Protein AF-A0A7S3L522-F1 (afdb_monomer_lite)

Radius of gyration: 14.65 Å; chains: 1; bounding box: 36×28×37 Å

Secondary structure (DSSP, 8-state):
-HHHHHHTT--EEEESPPP-TTGGGGSSSPPPHHHHHHHEEEEEETT-SSTTSS---S-EEEE---S-TT-TTGGG-HHHHHHHHIIIII-TTSPP---

Organism: NCBI:txid265554

pLDDT: mean 91.11, std 7.61, range [57.59, 97.62]

Foldseek 3Di:
DLLVQLVVVAADEEELAAACPVVQCVDVVRGDLVSSQRRYAYEHEPLQVRNVHDDHRPRYHYFYQPDDPVDSCSRSDRLSSVLRCCCVPNQVPHHGPRD

Structure (mmCIF, N/CA/C/O backbone):
data_AF-A0A7S3L522-F1
#
_entry.id   AF-A0A7S3L522-F1
#
loop_
_atom_site.group_PDB
_atom_site.id
_atom_site.type_symbol
_atom_site.label_atom_id
_atom_site.label_alt_id
_atom_site.label_comp_id
_atom_site.label_asym_id
_atom_site.label_entity_id
_atom_site.label_seq_id
_atom_site.pdbx_PDB_ins_code
_atom_site.Cartn_x
_atom_site.Cartn_y
_atom_site.Cartn_z
_atom_site.occupancy
_atom_site.B_iso_or_equiv
_atom_site.auth_seq_id
_atom_site.auth_comp_id
_atom_site.auth_asym_id
_atom_site.auth_atom_id
_atom_site.pdbx_PDB_model_num
ATOM 1 N N . ALA A 1 1 ? -10.244 -2.258 -0.433 1.00 80.31 1 ALA A N 1
ATOM 2 C CA . ALA A 1 1 ? -9.775 -3.491 0.238 1.00 80.31 1 ALA A CA 1
ATOM 3 C C . ALA A 1 1 ? -9.369 -3.213 1.684 1.00 80.31 1 ALA A C 1
ATOM 5 O O . ALA A 1 1 ? -9.979 -3.797 2.563 1.00 80.31 1 ALA A O 1
ATOM 6 N N . ILE A 1 2 ? -8.423 -2.292 1.919 1.00 92.44 2 ILE A N 1
ATOM 7 C CA . ILE A 1 2 ? -7.871 -1.946 3.246 1.00 92.44 2 ILE A CA 1
ATOM 8 C C . ILE A 1 2 ? -8.965 -1.646 4.288 1.00 92.44 2 ILE A C 1
ATOM 10 O O . ILE A 1 2 ? -9.034 -2.318 5.309 1.00 92.44 2 ILE A O 1
ATOM 14 N N . ILE A 1 3 ? -9.857 -0.689 4.006 1.00 94.38 3 ILE A N 1
ATOM 15 C CA . ILE A 1 3 ? -10.910 -0.274 4.949 1.00 94.38 3 ILE A CA 1
ATOM 16 C C . ILE A 1 3 ? -11.854 -1.434 5.289 1.00 94.38 3 ILE A C 1
ATOM 18 O O . ILE A 1 3 ? -11.962 -1.811 6.451 1.00 94.38 3 ILE A O 1
ATOM 22 N N . ASN A 1 4 ? -12.483 -2.038 4.277 1.00 94.38 4 ASN A N 1
ATOM 23 C CA . ASN A 1 4 ? -13.455 -3.109 4.501 1.00 94.38 4 ASN A CA 1
ATOM 24 C C . ASN A 1 4 ? -12.811 -4.335 5.166 1.00 94.38 4 ASN A C 1
ATOM 26 O O . ASN A 1 4 ? -13.426 -4.953 6.023 1.00 94.38 4 ASN A O 1
ATOM 30 N N . GLY A 1 5 ? -11.570 -4.684 4.805 1.00 94.81 5 GLY A N 1
ATOM 31 C CA . GLY A 1 5 ? -10.853 -5.789 5.443 1.00 94.81 5 GLY A CA 1
ATOM 32 C C . GLY A 1 5 ? -10.644 -5.554 6.938 1.00 94.81 5 GLY A C 1
ATOM 33 O O . GLY A 1 5 ? -10.867 -6.456 7.741 1.00 94.81 5 GLY A O 1
ATOM 34 N N . ALA A 1 6 ? -10.287 -4.328 7.322 1.00 96.56 6 ALA A N 1
ATOM 35 C CA . ALA A 1 6 ? -10.158 -3.956 8.724 1.00 96.56 6 ALA A CA 1
ATOM 36 C C . ALA A 1 6 ? -11.513 -3.920 9.457 1.00 96.56 6 ALA A C 1
ATOM 38 O O . ALA A 1 6 ? -11.604 -4.463 10.552 1.00 96.56 6 ALA A O 1
ATOM 39 N N . GLN A 1 7 ? -12.565 -3.351 8.855 1.00 96.62 7 GLN A N 1
ATOM 40 C CA . GLN A 1 7 ? -13.909 -3.294 9.460 1.00 96.62 7 GLN A CA 1
ATOM 41 C C . GLN A 1 7 ? -14.512 -4.685 9.697 1.00 96.62 7 GLN A C 1
ATOM 43 O O . GLN A 1 7 ? -15.102 -4.933 10.744 1.00 96.62 7 GLN A O 1
ATOM 48 N N . GLU A 1 8 ? -14.340 -5.596 8.741 1.00 96.88 8 GLU A N 1
ATOM 49 C CA . GLU A 1 8 ? -14.925 -6.942 8.783 1.00 96.88 8 GLU A CA 1
ATOM 50 C C . GLU A 1 8 ? -14.019 -7.969 9.488 1.00 96.88 8 GLU A C 1
ATOM 52 O O . GLU A 1 8 ? -14.382 -9.138 9.629 1.00 96.88 8 GLU A O 1
ATOM 57 N N . GLY A 1 9 ? -12.806 -7.578 9.895 1.00 96.38 9 GLY A N 1
ATOM 58 C CA . GLY A 1 9 ? -11.819 -8.506 10.453 1.00 96.38 9 GLY A CA 1
ATOM 59 C C . GLY A 1 9 ? -11.349 -9.572 9.453 1.00 96.38 9 GLY A C 1
ATOM 60 O O . GLY A 1 9 ? -11.009 -10.697 9.835 1.00 96.38 9 GLY A O 1
ATOM 61 N N . VAL A 1 10 ? -11.333 -9.239 8.159 1.00 97.44 10 VAL A N 1
ATOM 62 C CA . VAL A 1 10 ? -10.927 -10.127 7.064 1.00 97.44 10 VAL A CA 1
ATOM 63 C C . VAL A 1 10 ? -9.576 -9.683 6.521 1.00 97.44 10 VAL A C 1
ATOM 65 O O . VAL A 1 10 ? -9.396 -8.542 6.100 1.00 97.44 10 VAL A O 1
ATOM 68 N N . LYS A 1 11 ? -8.617 -10.616 6.473 1.00 97.50 11 LYS A N 1
ATOM 69 C CA . LYS A 1 11 ? -7.299 -10.359 5.882 1.00 97.50 11 LYS A CA 1
ATOM 70 C C . LYS A 1 11 ? -7.453 -9.869 4.445 1.00 97.50 11 LYS A C 1
ATOM 72 O O . LYS A 1 11 ? -8.018 -10.559 3.599 1.00 97.50 11 LYS A O 1
ATOM 77 N N . SER A 1 12 ? -6.906 -8.695 4.185 1.00 96.31 12 SER A N 1
ATOM 78 C CA . SER A 1 12 ? -6.991 -7.995 2.918 1.00 96.31 12 SER A CA 1
ATOM 79 C C . SER A 1 12 ? -5.604 -7.583 2.451 1.00 96.31 12 SER A C 1
ATOM 81 O O . SER A 1 12 ? -4.706 -7.281 3.238 1.00 96.31 12 SER A O 1
ATOM 83 N N . PHE A 1 13 ? -5.451 -7.594 1.137 1.00 95.25 13 PHE A N 1
ATOM 84 C CA . PHE A 1 13 ? -4.233 -7.235 0.441 1.00 95.25 13 PHE A CA 1
ATOM 85 C C . PHE A 1 13 ? -4.548 -6.103 -0.530 1.00 95.25 13 PHE A C 1
ATOM 87 O O . PHE A 1 13 ? -5.596 -6.118 -1.184 1.00 95.25 13 PHE A O 1
ATOM 94 N N . ALA A 1 14 ? -3.652 -5.130 -0.619 1.00 95.50 14 ALA A N 1
ATOM 95 C CA . ALA A 1 14 ? -3.714 -4.065 -1.602 1.00 95.50 14 ALA A CA 1
ATOM 96 C C . ALA A 1 14 ? -2.359 -3.899 -2.292 1.00 95.50 14 ALA A C 1
ATOM 98 O O . ALA A 1 14 ? -1.301 -4.049 -1.680 1.00 95.50 14 ALA A O 1
ATOM 99 N N . LEU A 1 15 ? -2.422 -3.580 -3.580 1.00 95.25 15 LEU A N 1
ATOM 100 C CA . LEU A 1 15 ? -1.310 -3.036 -4.342 1.00 95.25 15 LEU A CA 1
ATOM 101 C C . LEU A 1 15 ? -1.632 -1.575 -4.563 1.00 95.25 15 LEU A C 1
ATOM 103 O O . LEU A 1 15 ? -2.718 -1.285 -5.070 1.00 95.25 15 LEU A O 1
ATOM 107 N N . SER A 1 16 ? -0.712 -0.687 -4.198 1.00 94.69 16 SER A N 1
ATOM 108 C CA . SER A 1 16 ? -0.855 0.738 -4.472 1.00 94.69 16 SER A CA 1
ATOM 109 C C . SER A 1 16 ? -2.151 1.311 -3.851 1.00 94.69 16 SER A C 1
ATOM 111 O O . SER A 1 16 ? -2.793 2.226 -4.360 1.00 94.69 16 SER A O 1
ATOM 113 N N . GLY A 1 17 ? -2.590 0.730 -2.727 1.00 94.69 17 GLY A N 1
ATOM 114 C CA . GLY A 1 17 ? -3.816 1.140 -2.054 1.00 94.69 17 GLY A CA 1
ATOM 115 C C . GLY A 1 17 ? -3.641 2.478 -1.344 1.00 94.69 17 GLY A C 1
ATOM 116 O O . GLY A 1 17 ? -2.610 2.715 -0.722 1.00 94.69 17 GLY A O 1
ATOM 117 N N . VAL A 1 18 ? -4.673 3.321 -1.377 1.00 94.19 18 VAL A N 1
ATOM 118 C CA . VAL A 1 18 ? -4.746 4.526 -0.534 1.00 94.19 18 VAL A CA 1
ATOM 119 C C . VAL A 1 18 ? -4.725 4.109 0.938 1.00 94.19 18 VAL A C 1
ATOM 121 O O . VAL A 1 18 ? -5.463 3.193 1.325 1.00 94.19 18 VAL A O 1
ATOM 124 N N . ASN A 1 19 ? -3.893 4.757 1.756 1.00 94.56 19 ASN A N 1
ATOM 125 C CA . ASN A 1 19 ? -3.848 4.453 3.181 1.00 94.56 19 ASN A CA 1
ATOM 126 C C . ASN A 1 19 ? -5.070 5.027 3.908 1.00 94.56 19 ASN A C 1
ATOM 128 O O . ASN A 1 19 ? -5.863 5.781 3.351 1.00 94.56 19 ASN A O 1
ATOM 132 N N . ALA A 1 20 ? -5.242 4.637 5.169 1.00 95.06 20 ALA A N 1
ATOM 133 C CA . ALA A 1 20 ? -6.411 5.030 5.945 1.00 95.06 20 ALA A CA 1
ATOM 134 C C . ALA A 1 20 ? -6.098 5.322 7.417 1.00 95.06 20 ALA A C 1
ATOM 136 O O . ALA A 1 20 ? -7.023 5.343 8.225 1.00 95.06 20 ALA A O 1
ATOM 137 N N . MET A 1 21 ? -4.828 5.481 7.821 1.00 95.94 21 MET A N 1
ATOM 138 C CA . MET A 1 21 ? -4.517 5.583 9.247 1.00 95.94 21 MET A CA 1
ATOM 139 C C . MET A 1 21 ? -5.157 6.822 9.864 1.00 95.94 21 MET A C 1
ATOM 141 O O . MET A 1 21 ? -5.883 6.665 10.834 1.00 95.94 21 MET A O 1
ATOM 145 N N . LEU A 1 22 ? -4.983 8.040 9.357 1.00 95.12 22 LEU A N 1
ATOM 146 C CA . LEU A 1 22 ? -5.613 9.228 9.950 1.00 95.12 22 LEU A CA 1
ATOM 147 C C . LEU A 1 22 ? -7.129 9.219 9.739 1.00 95.12 22 LEU A C 1
ATOM 149 O O . LEU A 1 22 ? -7.877 9.477 10.688 1.00 95.12 22 LEU A O 1
ATOM 153 N N . THR A 1 23 ? -7.583 8.866 8.536 1.00 94.88 23 THR A N 1
ATOM 154 C CA . THR A 1 23 ? -9.003 8.898 8.149 1.00 94.88 23 THR A CA 1
ATOM 155 C C . THR A 1 23 ? -9.851 7.792 8.781 1.00 94.88 23 THR A C 1
ATOM 157 O O . THR A 1 23 ? -11.074 7.920 8.811 1.00 94.88 23 THR A O 1
ATOM 160 N N . ARG A 1 24 ? -9.243 6.760 9.389 1.00 95.75 24 ARG A N 1
ATOM 161 C CA . ARG A 1 24 ? -9.933 5.628 10.050 1.00 95.75 24 ARG A CA 1
ATOM 162 C C . ARG A 1 24 ? -11.063 6.022 11.002 1.00 95.75 24 ARG A C 1
ATOM 164 O O . ARG A 1 24 ? -12.037 5.289 11.146 1.00 95.75 24 ARG A O 1
ATOM 171 N N . LYS A 1 25 ? -10.920 7.171 11.675 1.00 96.38 25 LYS A N 1
ATOM 172 C CA . LYS A 1 25 ? -11.869 7.671 12.684 1.00 96.38 25 LYS A CA 1
ATOM 173 C C . LYS A 1 25 ? -13.102 8.334 12.074 1.00 96.38 25 LYS A C 1
ATOM 175 O O . LYS A 1 25 ? -14.079 8.539 12.783 1.00 96.38 25 LYS A O 1
ATOM 180 N N . SER A 1 26 ? -13.035 8.705 10.799 1.00 95.88 26 SER A N 1
ATOM 181 C CA . SER A 1 26 ? -14.126 9.342 10.057 1.00 95.88 26 SER A CA 1
ATOM 182 C C . SER A 1 26 ? -15.045 8.330 9.367 1.00 95.88 26 SER A C 1
ATOM 184 O O . SER A 1 26 ? -16.017 8.733 8.737 1.00 95.88 26 SER A O 1
ATOM 186 N N . LEU A 1 27 ? -14.726 7.037 9.453 1.00 94.38 27 LEU A N 1
ATOM 187 C CA . LEU A 1 27 ? -15.509 5.948 8.878 1.00 94.38 27 LEU A CA 1
ATOM 188 C C . LEU A 1 27 ? -16.623 5.506 9.836 1.00 94.38 27 LEU A C 1
ATOM 190 O O . LEU A 1 27 ? -16.504 5.683 11.048 1.00 94.38 27 LEU A O 1
ATOM 194 N N . ASP A 1 28 ? -17.674 4.896 9.287 1.00 94.31 28 ASP A N 1
ATOM 195 C CA . ASP A 1 28 ? -18.763 4.273 10.043 1.00 94.31 28 ASP A CA 1
ATOM 196 C C . ASP A 1 28 ? -18.970 2.817 9.562 1.00 94.31 28 ASP A C 1
ATOM 198 O O . ASP A 1 28 ? -19.344 2.620 8.402 1.00 94.31 28 ASP A O 1
ATOM 202 N N . PRO A 1 29 ? -18.669 1.794 10.388 1.00 94.31 29 PRO A N 1
ATOM 203 C CA . PRO A 1 29 ? -18.056 1.909 11.711 1.00 94.31 29 PRO A CA 1
ATOM 204 C C . PRO A 1 29 ? -16.610 2.428 11.636 1.00 94.31 29 PRO A C 1
ATOM 206 O O . PRO A 1 29 ? -15.887 2.174 10.668 1.00 94.31 29 PRO A O 1
ATOM 209 N N . ALA A 1 30 ? -16.168 3.138 12.675 1.00 96.38 30 ALA A N 1
ATOM 210 C CA . ALA A 1 30 ? -14.786 3.605 12.764 1.00 96.38 30 ALA A CA 1
ATOM 211 C C . ALA A 1 30 ? -13.813 2.420 12.847 1.00 96.38 30 ALA A C 1
ATOM 213 O O . ALA A 1 30 ? -14.104 1.409 13.487 1.00 96.38 30 ALA A O 1
ATOM 214 N N . VAL A 1 31 ? -12.637 2.563 12.236 1.00 97.12 31 VAL A N 1
ATOM 215 C CA . VAL A 1 31 ? -11.619 1.503 12.195 1.00 97.12 31 VAL A CA 1
ATOM 216 C C . VAL A 1 31 ? -10.547 1.754 13.254 1.00 97.12 31 VAL A C 1
ATOM 218 O O . VAL A 1 31 ? -10.017 2.864 13.373 1.00 97.12 31 VAL A O 1
ATOM 221 N N . SER A 1 32 ? -10.205 0.727 14.034 1.00 96.75 32 SER A N 1
ATOM 222 C CA . SER A 1 32 ? -9.116 0.822 15.008 1.00 96.75 32 SER A CA 1
ATOM 223 C C . SER A 1 32 ? -7.740 0.753 14.312 1.00 96.75 32 SER A C 1
ATOM 225 O O . SER A 1 32 ? -7.603 0.106 13.270 1.00 96.75 32 SER A O 1
ATOM 227 N N . PRO A 1 33 ? -6.690 1.414 14.844 1.00 97.06 33 PRO A N 1
ATOM 228 C CA . PRO A 1 33 ? -5.324 1.205 14.356 1.00 97.06 33 PRO A CA 1
ATOM 229 C C . PRO A 1 33 ? -4.913 -0.274 14.365 1.00 97.06 33 PRO A C 1
ATOM 231 O O . PRO A 1 33 ? -4.213 -0.724 13.463 1.00 97.06 33 PRO A O 1
ATOM 234 N N . GLU A 1 34 ? -5.353 -1.026 15.376 1.00 97.56 34 GLU A N 1
ATOM 235 C CA . GLU A 1 34 ? -5.029 -2.439 15.552 1.00 97.56 34 GLU A CA 1
ATOM 236 C C . GLU A 1 34 ? -5.631 -3.302 14.440 1.00 97.56 34 GLU A C 1
ATOM 238 O O . GLU A 1 34 ? -4.972 -4.227 13.965 1.00 97.56 34 GLU A O 1
ATOM 243 N N . ASP A 1 35 ? -6.847 -2.991 13.988 1.00 97.62 35 ASP A N 1
ATOM 244 C CA . ASP A 1 35 ? -7.487 -3.715 12.889 1.00 97.62 35 ASP A CA 1
ATOM 245 C C . ASP A 1 35 ? -6.789 -3.439 11.555 1.00 97.62 35 ASP A C 1
ATOM 247 O O . ASP A 1 35 ? -6.554 -4.372 10.782 1.00 97.62 35 ASP A O 1
ATOM 251 N N . LEU A 1 36 ? -6.370 -2.192 11.306 1.00 96.88 36 LEU A N 1
ATOM 252 C CA . LEU A 1 36 ? -5.528 -1.867 10.150 1.00 96.88 36 LEU A CA 1
ATOM 253 C C . LEU A 1 36 ? -4.208 -2.650 10.201 1.00 96.88 36 LEU A C 1
ATOM 255 O O . LEU A 1 36 ? -3.847 -3.317 9.230 1.00 96.88 36 LEU A O 1
ATOM 259 N N . ASP A 1 37 ? -3.527 -2.639 11.347 1.00 97.19 37 ASP A N 1
ATOM 260 C CA . ASP A 1 37 ? -2.255 -3.340 11.558 1.00 97.19 37 ASP A CA 1
ATOM 261 C C . ASP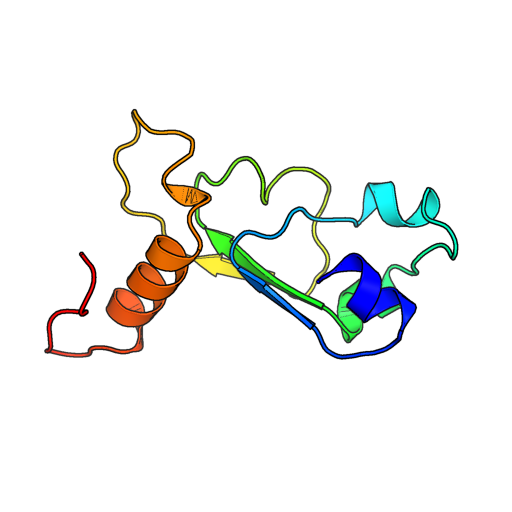 A 1 37 ? -2.383 -4.872 11.529 1.00 97.19 37 ASP A C 1
ATOM 263 O O . ASP A 1 37 ? -1.381 -5.567 11.379 1.00 97.19 37 ASP A O 1
ATOM 267 N N . LYS A 1 38 ? -3.581 -5.438 11.698 1.00 97.25 38 LYS A N 1
ATOM 268 C CA . LYS A 1 38 ? -3.788 -6.894 11.768 1.00 97.25 38 LYS A CA 1
ATOM 269 C C . LYS A 1 38 ? -4.362 -7.486 10.487 1.00 97.25 38 LYS A C 1
ATOM 271 O O . LYS A 1 38 ? -3.998 -8.604 10.114 1.00 97.25 38 LYS A O 1
ATOM 276 N N . PHE A 1 39 ? -5.281 -6.776 9.843 1.00 97.56 39 PHE A N 1
ATOM 277 C CA . PHE A 1 39 ? -6.084 -7.305 8.741 1.00 97.56 39 PHE A CA 1
ATOM 278 C C . PHE A 1 39 ? -5.732 -6.710 7.386 1.00 97.56 39 PHE A C 1
ATOM 280 O O . PHE A 1 39 ? -6.284 -7.146 6.378 1.00 97.56 39 PHE A O 1
ATOM 287 N N . THR A 1 40 ? -4.813 -5.752 7.324 1.00 96.50 40 THR A N 1
ATOM 288 C CA . THR A 1 40 ? -4.426 -5.134 6.056 1.00 96.50 40 THR A CA 1
ATOM 289 C C . THR A 1 40 ? -2.942 -5.325 5.797 1.00 96.50 40 THR A C 1
ATOM 291 O O . THR A 1 40 ? -2.132 -5.374 6.723 1.00 96.50 40 THR A O 1
ATOM 294 N N . PHE A 1 41 ? -2.604 -5.484 4.523 1.00 96.50 41 PHE A N 1
ATOM 295 C CA . PHE A 1 41 ? -1.245 -5.417 4.014 1.00 96.50 41 PHE A CA 1
ATOM 296 C C . PHE A 1 41 ? -1.265 -4.640 2.701 1.00 96.50 41 PHE A C 1
ATOM 298 O O . PHE A 1 41 ? -2.052 -4.969 1.808 1.00 96.50 41 PHE A O 1
ATOM 305 N N . ASN A 1 42 ? -0.422 -3.616 2.586 1.00 96.06 42 ASN A N 1
ATOM 306 C CA . ASN A 1 42 ? -0.358 -2.764 1.402 1.00 96.06 42 ASN A CA 1
ATOM 307 C C . ASN A 1 42 ? 1.047 -2.786 0.796 1.00 96.06 42 ASN A C 1
ATOM 309 O O . ASN A 1 42 ? 2.034 -2.553 1.493 1.00 96.06 42 ASN A O 1
ATOM 313 N N . VAL A 1 43 ? 1.146 -3.044 -0.502 1.00 95.81 43 VAL A N 1
ATOM 314 C CA . VAL A 1 43 ? 2.398 -2.879 -1.245 1.00 95.81 43 VAL A CA 1
ATOM 315 C C . VAL A 1 43 ? 2.418 -1.484 -1.849 1.00 95.81 43 VAL A C 1
ATOM 317 O O . VAL A 1 43 ? 1.516 -1.143 -2.607 1.00 95.81 43 VAL A O 1
ATOM 320 N N . ILE A 1 44 ? 3.434 -0.687 -1.533 1.00 95.69 44 ILE A N 1
ATOM 321 C CA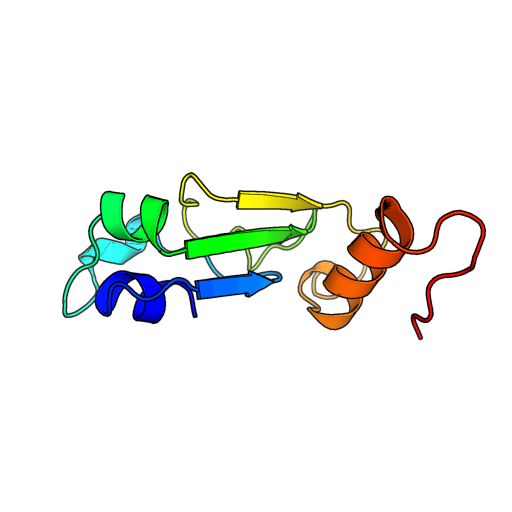 . ILE A 1 44 ? 3.518 0.727 -1.908 1.00 95.69 44 ILE A CA 1
ATOM 322 C C . ILE A 1 44 ? 4.698 0.926 -2.865 1.00 95.69 44 ILE A C 1
ATOM 324 O O . ILE A 1 44 ? 5.852 0.796 -2.448 1.00 95.69 44 ILE A O 1
ATOM 328 N N . PRO A 1 45 ? 4.450 1.238 -4.147 1.00 95.06 45 PRO A N 1
ATOM 329 C CA . PRO A 1 45 ? 5.519 1.584 -5.070 1.00 95.06 45 PRO A CA 1
ATOM 330 C C . PRO A 1 45 ? 6.170 2.923 -4.714 1.00 95.06 45 PRO A C 1
ATOM 332 O O . PRO A 1 45 ? 5.513 3.892 -4.324 1.00 95.06 45 PRO A O 1
ATOM 335 N N . GLU A 1 46 ? 7.482 3.015 -4.903 1.00 93.00 46 GLU A N 1
ATOM 336 C CA . GLU A 1 46 ? 8.188 4.290 -4.872 1.00 93.00 46 GLU A CA 1
ATOM 337 C C . GLU A 1 46 ? 7.537 5.272 -5.861 1.00 93.00 46 GLU A C 1
ATOM 339 O O . GLU A 1 46 ? 7.126 4.895 -6.955 1.00 93.00 46 GLU A O 1
ATOM 344 N N . ARG A 1 47 ? 7.458 6.552 -5.483 1.00 92.56 47 ARG A N 1
ATOM 345 C CA . ARG A 1 47 ? 6.834 7.643 -6.267 1.00 92.56 47 ARG A CA 1
ATOM 346 C C . ARG A 1 47 ? 5.330 7.513 -6.542 1.00 92.56 47 ARG A C 1
ATOM 348 O O . ARG A 1 47 ? 4.773 8.427 -7.142 1.00 92.56 47 ARG A O 1
ATOM 355 N N . ASP A 1 48 ? 4.652 6.482 -6.049 1.00 94.44 48 ASP A N 1
ATOM 356 C CA . ASP A 1 48 ? 3.192 6.459 -6.042 1.00 94.44 48 ASP A CA 1
ATOM 357 C C . ASP A 1 48 ? 2.651 7.494 -5.043 1.00 94.44 48 ASP A C 1
ATOM 359 O O . ASP A 1 48 ? 2.786 7.351 -3.827 1.00 94.44 48 ASP A O 1
ATOM 363 N N . ILE A 1 49 ? 2.065 8.574 -5.560 1.00 91.88 49 ILE A N 1
ATOM 364 C CA . ILE A 1 49 ? 1.493 9.650 -4.742 1.00 91.88 49 ILE A CA 1
ATOM 365 C C . ILE A 1 49 ? 0.159 9.257 -4.101 1.00 91.88 49 ILE A C 1
ATOM 367 O O . ILE A 1 49 ? -0.209 9.815 -3.070 1.00 91.88 49 ILE A O 1
ATOM 371 N N . VAL A 1 50 ? -0.565 8.307 -4.693 1.00 93.06 50 VAL A N 1
ATOM 372 C CA . VAL A 1 50 ? -1.906 7.916 -4.252 1.00 93.06 50 VAL A CA 1
ATOM 373 C C . VAL A 1 50 ? -1.801 6.993 -3.046 1.00 93.06 50 VAL A C 1
ATOM 375 O O . VAL A 1 50 ? -2.472 7.221 -2.041 1.00 93.06 50 VAL A O 1
ATOM 378 N N . ALA A 1 51 ? -0.882 6.027 -3.079 1.00 92.81 51 ALA A N 1
ATOM 379 C CA . ALA A 1 51 ? -0.579 5.190 -1.917 1.00 92.81 51 ALA A CA 1
ATOM 380 C C . ALA A 1 51 ? 0.145 5.937 -0.782 1.00 92.81 51 ALA A C 1
ATOM 382 O O . ALA A 1 51 ? 0.376 5.365 0.280 1.00 92.81 51 ALA A O 1
ATOM 383 N N . LYS A 1 52 ? 0.500 7.212 -0.984 1.00 90.81 52 LYS A N 1
ATOM 384 C CA . LYS A 1 52 ? 1.032 8.118 0.049 1.00 90.81 52 LYS A CA 1
ATOM 385 C C . LYS A 1 52 ? -0.010 9.093 0.587 1.00 90.81 52 LYS A C 1
ATOM 387 O O . LYS A 1 52 ? 0.307 9.910 1.449 1.00 90.81 52 LYS A O 1
ATOM 392 N N . PHE A 1 53 ? -1.234 9.040 0.070 1.00 93.44 53 PHE A N 1
ATOM 393 C CA . PHE A 1 53 ? -2.338 9.769 0.662 1.00 93.44 53 PHE A CA 1
ATOM 394 C C . PHE A 1 53 ? -2.737 9.077 1.970 1.00 93.44 53 PHE A C 1
ATOM 396 O O . PHE A 1 53 ? -3.028 7.880 1.965 1.00 93.44 53 PHE A O 1
ATOM 403 N N . ASP A 1 54 ? -2.762 9.854 3.057 1.00 94.94 54 ASP A N 1
ATOM 404 C CA . ASP A 1 54 ? -2.917 9.384 4.441 1.00 94.94 54 ASP A CA 1
ATOM 405 C C . ASP A 1 54 ? -1.696 8.592 4.979 1.00 94.94 54 ASP A C 1
ATOM 407 O O . ASP A 1 54 ? -0.898 8.022 4.228 1.00 94.94 54 ASP A O 1
ATOM 411 N N . ASP A 1 55 ? -1.548 8.560 6.303 1.00 95.19 55 ASP A N 1
ATOM 412 C CA . ASP A 1 55 ? -0.528 7.781 7.000 1.00 95.19 55 ASP A CA 1
ATOM 413 C C . ASP A 1 55 ? -0.798 6.281 6.822 1.00 95.19 55 ASP A C 1
ATOM 415 O O . ASP A 1 55 ? -1.945 5.820 6.772 1.00 95.19 55 ASP A O 1
ATOM 419 N N . HIS A 1 56 ? 0.270 5.494 6.761 1.00 93.38 56 HIS A N 1
ATOM 420 C CA . HIS A 1 56 ? 0.180 4.053 6.578 1.00 93.38 56 HIS A CA 1
ATOM 421 C C . HIS A 1 56 ? -0.030 3.298 7.901 1.00 93.38 56 HIS A C 1
ATOM 423 O O . HIS A 1 56 ? 0.376 3.726 8.984 1.00 93.38 56 HIS A O 1
ATOM 429 N N . ALA A 1 57 ? -0.638 2.116 7.795 1.00 94.25 57 ALA A N 1
ATOM 430 C CA . ALA A 1 57 ? -0.573 1.099 8.841 1.00 94.25 57 ALA A CA 1
ATOM 431 C C . ALA A 1 57 ? 0.846 0.510 8.936 1.00 94.25 57 ALA A C 1
ATOM 433 O O . ALA A 1 57 ? 1.726 0.828 8.132 1.00 94.25 57 ALA A O 1
ATOM 434 N N . LYS A 1 58 ? 1.100 -0.363 9.911 1.00 95.12 58 LYS A N 1
AT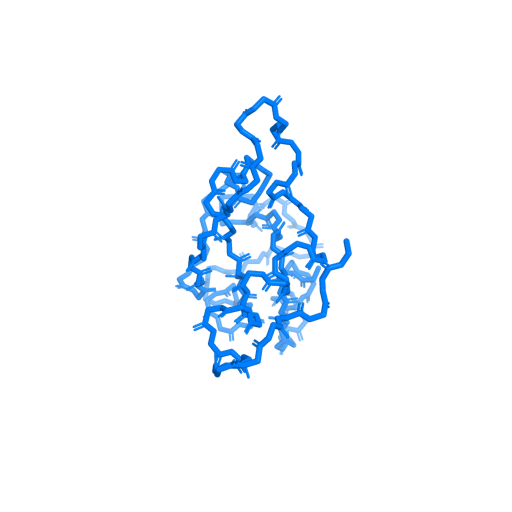OM 435 C CA . LYS A 1 58 ? 2.424 -0.990 10.070 1.00 95.12 58 LYS A CA 1
ATOM 436 C C . LYS A 1 58 ? 2.737 -2.031 8.996 1.00 95.12 58 LYS A C 1
ATOM 438 O O . LYS A 1 58 ? 3.898 -2.212 8.644 1.00 95.12 58 LYS A O 1
ATOM 443 N N . ASN A 1 59 ? 1.719 -2.719 8.485 1.00 94.88 59 ASN A N 1
ATOM 444 C CA . ASN A 1 59 ? 1.889 -3.792 7.508 1.00 94.88 59 ASN A CA 1
ATOM 445 C C . ASN A 1 59 ? 1.957 -3.238 6.087 1.00 94.88 59 ASN A C 1
ATOM 447 O O . ASN A 1 59 ? 0.992 -3.309 5.321 1.00 94.88 59 ASN A O 1
ATOM 451 N N . ILE A 1 60 ? 3.119 -2.704 5.739 1.00 95.81 60 ILE A N 1
ATOM 452 C CA . ILE A 1 60 ? 3.413 -2.275 4.378 1.00 95.81 60 ILE A CA 1
ATOM 453 C C . ILE A 1 60 ? 4.655 -2.965 3.834 1.00 95.81 60 ILE A C 1
ATOM 455 O O . ILE A 1 60 ? 5.536 -3.386 4.584 1.00 95.81 60 ILE A O 1
ATOM 459 N N . GLN A 1 61 ? 4.728 -3.045 2.513 1.00 94.75 61 GLN A N 1
ATOM 460 C CA . GLN A 1 61 ? 5.943 -3.386 1.793 1.00 94.75 61 GLN A CA 1
ATOM 461 C C . GLN A 1 61 ? 6.192 -2.326 0.735 1.00 94.75 61 GLN A C 1
ATOM 463 O O . GLN A 1 61 ? 5.404 -2.175 -0.193 1.00 94.75 61 GLN A O 1
ATOM 468 N N . GLU A 1 62 ? 7.312 -1.626 0.841 1.00 94.94 62 GLU A N 1
ATOM 469 C CA . GLU A 1 62 ? 7.736 -0.710 -0.211 1.00 94.94 62 GLU A CA 1
ATOM 470 C C . GLU A 1 62 ? 8.422 -1.483 -1.341 1.00 94.94 62 GLU A C 1
ATOM 472 O O . GLU A 1 62 ? 9.203 -2.407 -1.088 1.00 94.94 62 GLU A O 1
ATOM 477 N N . ILE A 1 63 ? 8.124 -1.125 -2.589 1.00 93.94 63 ILE A N 1
ATOM 478 C CA . ILE A 1 63 ? 8.774 -1.689 -3.778 1.00 93.94 63 ILE A CA 1
ATOM 479 C C . ILE A 1 63 ? 9.288 -0.573 -4.679 1.00 93.94 63 ILE A C 1
ATOM 481 O O . ILE A 1 63 ? 8.733 0.522 -4.712 1.00 93.94 63 ILE A O 1
ATOM 485 N N . ARG A 1 64 ? 10.327 -0.861 -5.464 1.00 91.69 64 ARG A N 1
ATOM 486 C CA . ARG A 1 64 ? 10.815 0.080 -6.476 1.00 91.69 64 ARG A CA 1
ATOM 487 C C . ARG A 1 64 ? 9.788 0.258 -7.588 1.00 91.69 64 ARG A C 1
ATOM 489 O O . ARG A 1 64 ? 9.120 -0.695 -7.977 1.00 91.69 64 ARG A O 1
ATOM 496 N N . CYS A 1 65 ? 9.720 1.468 -8.133 1.00 90.81 65 CYS A N 1
ATOM 497 C CA . CYS A 1 65 ? 9.006 1.753 -9.372 1.00 90.81 65 CYS A CA 1
ATOM 498 C C . CYS A 1 65 ? 9.991 2.328 -10.388 1.00 90.81 65 CYS A C 1
ATOM 500 O O . CYS A 1 65 ? 10.534 3.417 -10.181 1.00 90.81 65 CYS A O 1
ATOM 502 N N . THR A 1 66 ? 10.201 1.633 -11.504 1.00 89.06 66 THR A N 1
ATOM 503 C CA . THR A 1 66 ? 11.150 2.047 -12.555 1.00 89.06 66 THR A CA 1
ATOM 504 C C . THR A 1 66 ? 10.490 2.853 -13.680 1.00 89.06 66 THR A C 1
ATOM 506 O O . THR A 1 66 ? 11.068 3.026 -14.750 1.00 89.06 66 THR A O 1
ATOM 509 N N . ALA A 1 67 ? 9.249 3.314 -13.482 1.00 89.31 67 ALA A N 1
ATOM 510 C CA . ALA A 1 67 ? 8.507 4.047 -14.506 1.00 89.31 67 ALA A CA 1
ATOM 511 C C . ALA A 1 67 ? 9.156 5.396 -14.833 1.00 89.31 67 ALA A C 1
ATOM 513 O O . ALA A 1 67 ? 9.871 5.958 -14.006 1.00 89.31 67 ALA A O 1
ATOM 514 N N . ASP A 1 68 ? 8.875 5.939 -16.015 1.00 88.19 68 ASP A N 1
ATOM 515 C CA . ASP A 1 68 ? 9.336 7.278 -16.385 1.00 88.19 68 ASP A CA 1
ATOM 516 C C . ASP A 1 68 ? 8.910 8.313 -15.324 1.00 88.19 68 ASP A C 1
ATOM 518 O O . ASP A 1 68 ? 7.770 8.310 -14.853 1.00 88.19 68 ASP A O 1
ATOM 522 N N . GLU A 1 69 ? 9.835 9.179 -14.910 1.00 86.75 69 GLU A N 1
ATOM 523 C CA . GLU A 1 69 ? 9.585 10.226 -13.914 1.00 86.75 69 GLU A CA 1
ATOM 524 C C . GLU A 1 69 ? 8.578 11.279 -14.375 1.00 86.75 69 GLU A C 1
ATOM 526 O O . GLU A 1 69 ? 7.911 11.891 -13.540 1.00 86.75 69 GLU A O 1
ATOM 531 N N . SER A 1 70 ? 8.405 11.450 -15.685 1.00 89.31 70 SER A N 1
ATOM 532 C CA . SER A 1 70 ? 7.414 12.360 -16.261 1.00 89.31 70 SER A CA 1
ATOM 533 C C . SER A 1 70 ? 5.967 11.880 -16.094 1.00 89.31 70 SER A C 1
ATOM 535 O O . SER A 1 70 ? 5.046 12.696 -16.173 1.00 89.31 70 SER A O 1
ATOM 537 N N . ASN A 1 71 ? 5.739 10.587 -15.822 1.00 88.00 71 ASN A N 1
ATOM 538 C CA . ASN A 1 71 ? 4.404 10.025 -15.626 1.00 88.00 71 ASN A CA 1
ATOM 539 C C . ASN A 1 71 ? 4.138 9.699 -14.149 1.00 88.00 71 ASN A C 1
ATOM 541 O O . ASN A 1 71 ? 4.381 8.590 -13.674 1.00 88.00 71 ASN A O 1
ATOM 545 N N . LEU A 1 72 ? 3.556 10.666 -13.438 1.00 81.00 72 LEU A N 1
ATOM 546 C CA . LEU A 1 72 ? 3.256 10.571 -12.003 1.00 81.00 72 LEU A CA 1
ATOM 547 C C . LEU A 1 72 ? 2.235 9.479 -11.639 1.00 81.00 72 LEU A C 1
ATOM 549 O O . LEU A 1 72 ? 2.189 9.054 -10.488 1.00 81.00 72 LEU A O 1
ATOM 553 N N . ALA A 1 73 ? 1.421 9.022 -12.595 1.00 88.00 73 ALA A N 1
ATOM 554 C CA . ALA A 1 73 ? 0.428 7.973 -12.369 1.00 88.00 73 ALA A CA 1
ATOM 555 C C . ALA A 1 73 ? 0.967 6.568 -12.671 1.00 88.00 73 ALA A C 1
ATOM 557 O O . ALA A 1 73 ? 0.366 5.585 -12.248 1.00 88.00 73 ALA A O 1
ATOM 558 N N . ALA A 1 74 ? 2.104 6.445 -13.364 1.00 90.75 74 ALA A N 1
ATOM 559 C CA . ALA A 1 74 ? 2.622 5.145 -13.788 1.00 90.75 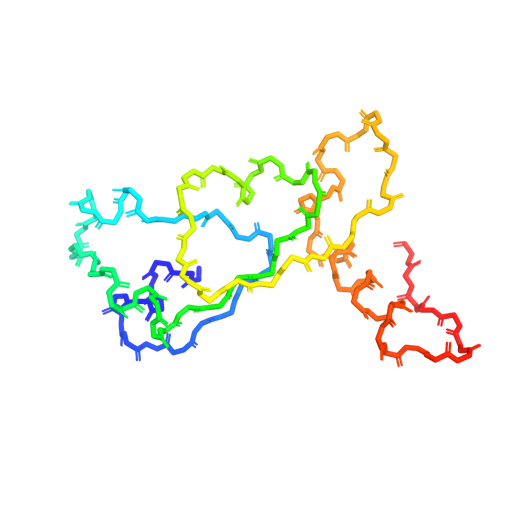74 ALA A CA 1
ATOM 560 C C . ALA A 1 74 ? 2.998 4.229 -12.612 1.00 90.75 74 ALA A C 1
ATOM 562 O O . ALA A 1 74 ? 2.910 3.011 -12.733 1.00 90.75 74 ALA A O 1
ATOM 563 N N . CYS A 1 75 ? 3.393 4.804 -11.472 1.00 93.12 75 CYS A N 1
ATOM 564 C CA . CYS A 1 75 ? 3.680 4.039 -10.258 1.00 93.12 75 CYS A CA 1
ATOM 565 C C . CYS A 1 75 ? 2.423 3.671 -9.457 1.00 93.12 75 CYS A C 1
ATOM 567 O O . CYS A 1 75 ? 2.517 2.820 -8.585 1.00 93.12 75 CYS A O 1
ATOM 569 N N . HIS A 1 76 ? 1.261 4.259 -9.766 1.00 95.12 76 HIS A N 1
ATOM 570 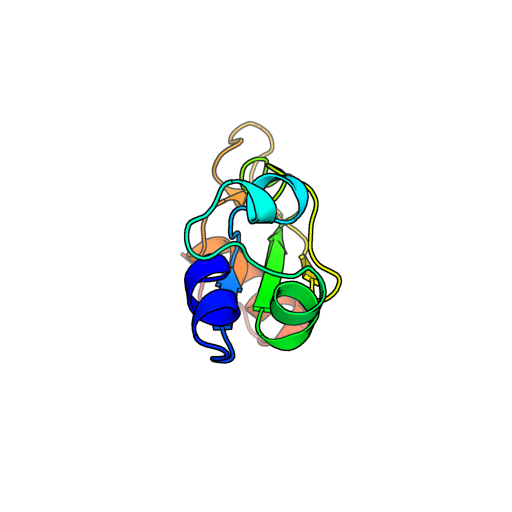C CA . HIS A 1 76 ? -0.026 3.881 -9.172 1.00 95.12 76 HIS A CA 1
ATOM 571 C C . HIS A 1 76 ? -0.707 2.715 -9.924 1.00 95.12 76 HIS A C 1
ATOM 573 O O . HIS A 1 76 ? -1.852 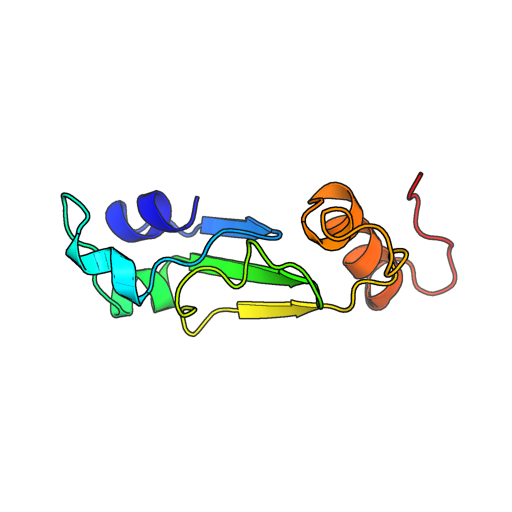2.350 -9.666 1.00 95.12 76 HIS A O 1
ATOM 579 N N . ASP A 1 77 ? -0.020 2.123 -10.902 1.00 92.31 77 ASP A N 1
ATOM 580 C CA . ASP A 1 77 ? -0.563 1.026 -11.689 1.00 92.31 77 ASP A CA 1
ATOM 581 C C . ASP A 1 77 ? -0.309 -0.333 -11.005 1.00 92.31 77 ASP A C 1
ATOM 583 O O . ASP A 1 77 ? 0.822 -0.713 -10.668 1.00 92.31 77 ASP A O 1
ATOM 587 N N . ALA A 1 78 ? -1.384 -1.091 -10.780 1.00 90.75 78 ALA A N 1
ATOM 588 C CA . ALA A 1 78 ? -1.310 -2.384 -10.105 1.00 90.75 78 ALA A CA 1
ATOM 589 C C . ALA A 1 78 ? -0.604 -3.455 -10.956 1.00 90.75 78 ALA A C 1
ATOM 591 O O . ALA A 1 78 ? 0.120 -4.286 -10.403 1.00 90.75 78 ALA A O 1
ATOM 592 N N . GLN A 1 79 ? -0.766 -3.430 -12.284 1.00 90.94 79 GLN A N 1
ATOM 593 C CA . GLN A 1 79 ? -0.064 -4.343 -13.191 1.00 90.94 79 GLN A CA 1
ATOM 594 C C . GLN A 1 79 ? 1.437 -4.046 -13.171 1.00 90.94 79 GLN A C 1
ATOM 596 O O . GLN A 1 79 ? 2.240 -4.968 -13.017 1.00 90.94 79 GLN A O 1
ATOM 601 N N . ARG A 1 80 ? 1.826 -2.767 -13.206 1.00 90.38 80 ARG A N 1
ATOM 602 C CA . ARG A 1 80 ? 3.217 -2.336 -13.027 1.00 90.38 80 ARG A CA 1
ATOM 603 C C . ARG A 1 80 ? 3.777 -2.820 -11.694 1.00 90.38 80 ARG A C 1
ATOM 605 O O . ARG A 1 80 ? 4.861 -3.389 -11.674 1.00 90.38 80 ARG A O 1
ATOM 612 N N . SER A 1 81 ? 3.032 -2.666 -10.602 1.00 91.62 81 SER A N 1
ATOM 613 C CA . SER A 1 81 ? 3.453 -3.137 -9.275 1.00 91.62 81 SER A CA 1
ATOM 614 C C . SER A 1 81 ? 3.728 -4.645 -9.258 1.00 91.62 81 SER A C 1
ATOM 616 O O . SER A 1 81 ? 4.762 -5.082 -8.754 1.00 91.62 81 SER A O 1
ATOM 618 N N . ILE A 1 82 ? 2.846 -5.450 -9.863 1.00 91.06 82 ILE A N 1
ATOM 619 C CA . ILE A 1 82 ? 3.054 -6.901 -10.020 1.00 91.06 82 ILE A CA 1
ATOM 620 C C . ILE A 1 82 ? 4.315 -7.174 -10.842 1.00 91.06 82 ILE A C 1
ATOM 622 O O . ILE A 1 82 ? 5.115 -8.034 -10.479 1.00 91.06 82 ILE A O 1
ATOM 626 N N . CYS A 1 83 ? 4.516 -6.418 -11.914 1.00 89.62 83 CYS A N 1
ATOM 627 C CA . CYS A 1 83 ? 5.673 -6.542 -12.783 1.00 89.62 83 CYS A CA 1
ATOM 628 C C . CYS A 1 83 ? 6.999 -6.259 -12.085 1.00 89.62 83 CYS A C 1
ATOM 630 O O . CYS A 1 83 ? 7.937 -7.042 -12.222 1.00 89.62 83 CYS A O 1
ATOM 632 N N . GLU A 1 84 ? 7.068 -5.204 -11.280 1.00 89.56 84 GLU A N 1
ATOM 633 C CA . GLU A 1 84 ? 8.256 -4.879 -10.486 1.00 89.56 84 GLU A CA 1
ATOM 634 C C . GLU A 1 84 ? 8.551 -5.977 -9.449 1.00 89.56 84 GLU A C 1
ATOM 636 O O . GLU A 1 84 ? 9.707 -6.370 -9.266 1.00 89.56 84 GLU A O 1
ATOM 641 N N . ILE A 1 85 ? 7.513 -6.542 -8.816 1.00 89.75 85 ILE A N 1
ATOM 642 C CA . ILE A 1 85 ? 7.644 -7.675 -7.883 1.00 89.75 85 ILE A CA 1
ATOM 643 C C . ILE A 1 85 ? 8.159 -8.921 -8.611 1.00 89.75 85 ILE A C 1
ATOM 645 O O . ILE A 1 85 ? 9.088 -9.582 -8.140 1.00 89.75 85 ILE A O 1
ATOM 649 N N . MET A 1 86 ? 7.580 -9.251 -9.767 1.00 89.06 86 MET A N 1
ATOM 650 C CA . MET A 1 86 ? 7.998 -10.398 -10.571 1.00 89.06 86 MET A CA 1
ATOM 651 C C . MET A 1 86 ? 9.431 -10.240 -11.069 1.00 89.06 86 MET A C 1
ATOM 653 O O . MET A 1 86 ? 10.204 -11.188 -10.965 1.00 89.06 86 MET A O 1
ATOM 657 N N . TYR A 1 87 ? 9.798 -9.061 -11.562 1.00 85.19 87 TYR A N 1
ATOM 658 C CA . TYR A 1 87 ? 11.147 -8.768 -12.035 1.00 85.19 87 TYR A CA 1
ATOM 659 C C . TYR A 1 87 ? 12.181 -8.846 -10.904 1.00 85.19 87 TYR A C 1
ATOM 661 O O . TYR A 1 87 ? 13.245 -9.436 -11.073 1.00 85.19 87 TYR A O 1
ATOM 669 N N . SER A 1 88 ? 11.855 -8.305 -9.728 1.00 82.50 88 SER A N 1
ATOM 670 C CA . SER A 1 88 ? 12.789 -8.248 -8.597 1.00 82.50 88 SER A CA 1
ATOM 671 C C . SER A 1 88 ? 12.942 -9.588 -7.869 1.00 82.50 88 SER A C 1
ATOM 673 O O . SER A 1 88 ? 14.034 -9.915 -7.409 1.00 82.50 88 SER A O 1
ATOM 675 N N . CYS A 1 89 ? 11.859 -10.363 -7.748 1.00 81.50 89 CYS A N 1
ATOM 676 C CA . CYS A 1 89 ? 11.803 -11.527 -6.855 1.00 81.50 89 CYS A CA 1
ATOM 677 C C . CYS A 1 89 ? 11.371 -12.833 -7.540 1.00 81.50 89 CYS A C 1
ATOM 679 O O . CYS A 1 89 ? 11.642 -13.911 -7.015 1.00 81.50 89 CYS A O 1
ATOM 681 N N . GLY A 1 90 ? 10.652 -12.764 -8.663 1.00 78.19 90 GLY A N 1
ATOM 682 C CA . GLY A 1 90 ? 9.934 -13.911 -9.230 1.00 78.19 90 GLY A CA 1
ATOM 683 C C . GLY A 1 90 ? 10.586 -14.553 -10.453 1.00 78.19 90 GLY A C 1
ATOM 684 O O . GLY A 1 90 ? 10.486 -15.767 -10.636 1.00 78.19 90 GLY A O 1
ATOM 685 N N . SER A 1 91 ? 11.238 -13.772 -11.311 1.00 77.50 91 SER A N 1
ATOM 686 C CA . SER A 1 91 ? 11.648 -14.247 -12.634 1.00 77.50 91 SER A CA 1
ATOM 687 C C . SER A 1 91 ? 13.067 -14.827 -12.671 1.00 77.50 91 SER A C 1
ATOM 689 O O . SER A 1 91 ? 13.390 -15.598 -13.580 1.00 77.50 91 SER A O 1
ATOM 691 N N . GLY A 1 92 ? 13.898 -14.559 -11.657 1.00 72.56 92 GLY A N 1
ATOM 692 C CA . GLY A 1 92 ? 15.276 -15.049 -11.593 1.00 72.56 92 GLY A CA 1
ATOM 693 C C . GLY A 1 92 ? 16.046 -14.675 -12.870 1.00 72.56 92 GLY A C 1
ATOM 694 O O . GLY A 1 92 ? 16.113 -13.494 -13.196 1.00 72.56 92 GLY A O 1
ATOM 695 N N . PRO A 1 93 ? 16.601 -15.638 -13.635 1.00 71.75 93 PRO A N 1
ATOM 696 C CA . PRO A 1 93 ? 17.281 -15.340 -14.899 1.00 71.75 93 PRO A CA 1
ATOM 697 C C . PRO A 1 93 ? 16.330 -15.092 -16.086 1.00 71.75 93 PRO A C 1
ATOM 699 O O . PRO A 1 93 ? 16.804 -14.835 -17.191 1.00 71.75 93 PRO A O 1
ATOM 702 N N . ARG A 1 94 ? 15.009 -15.234 -15.920 1.00 70.69 94 ARG A N 1
ATOM 703 C CA . ARG A 1 94 ? 14.040 -15.055 -17.011 1.00 70.69 94 ARG A CA 1
ATOM 704 C C . ARG A 1 94 ? 13.520 -13.613 -17.042 1.00 70.69 94 ARG A C 1
ATOM 706 O O . ARG A 1 94 ? 13.331 -13.026 -15.977 1.00 70.69 94 ARG A O 1
ATOM 713 N N . PRO A 1 95 ? 13.222 -13.055 -18.226 1.00 69.19 95 PRO A N 1
ATOM 714 C CA . PRO A 1 95 ? 12.469 -11.808 -18.325 1.00 69.19 95 PRO A CA 1
ATOM 715 C C . PRO A 1 95 ? 11.089 -11.952 -17.668 1.00 69.19 95 PRO A C 1
ATOM 717 O O . PRO A 1 95 ? 10.430 -12.984 -17.829 1.00 69.19 95 PRO A O 1
ATOM 720 N N . ALA A 1 96 ? 10.650 -10.936 -16.924 1.00 75.38 96 ALA A N 1
ATOM 721 C CA . ALA A 1 96 ? 9.271 -10.862 -16.451 1.00 75.38 96 ALA A CA 1
ATOM 722 C C . ALA A 1 96 ? 8.335 -10.599 -17.647 1.00 75.38 96 ALA A C 1
ATOM 724 O O . ALA A 1 96 ? 8.667 -9.803 -18.522 1.00 75.38 96 ALA A O 1
ATOM 725 N N . LEU A 1 97 ? 7.188 -11.286 -17.701 1.00 73.00 97 LEU A N 1
ATOM 726 C CA . LEU A 1 97 ? 6.166 -11.072 -18.733 1.00 73.00 97 LEU A CA 1
ATOM 727 C C . LEU A 1 97 ? 5.354 -9.829 -18.372 1.00 73.00 97 LEU A C 1
ATOM 729 O O . LEU A 1 97 ? 4.360 -9.919 -17.654 1.00 73.00 97 LEU A O 1
ATOM 733 N N . CYS A 1 98 ? 5.848 -8.682 -18.816 1.00 72.44 98 CYS A N 1
ATOM 734 C CA . CYS A 1 98 ? 5.351 -7.364 -18.471 1.00 72.44 98 CYS A CA 1
ATOM 735 C C . CYS A 1 98 ? 5.359 -6.507 -19.730 1.00 72.44 98 CYS A C 1
ATOM 737 O O . CYS A 1 98 ? 6.433 -6.079 -20.151 1.00 72.44 98 CYS A O 1
ATOM 739 N N . ASP A 1 99 ? 4.179 -6.326 -20.324 1.00 57.59 99 ASP A N 1
ATOM 740 C CA . ASP A 1 99 ? 3.945 -5.434 -21.465 1.00 57.59 99 ASP A CA 1
ATOM 741 C C . ASP A 1 99 ? 3.524 -4.042 -20.975 1.00 57.59 99 ASP A C 1
ATOM 743 O O . ASP A 1 99 ? 2.652 -3.976 -20.071 1.00 57.59 99 ASP A O 1
#

Sequence (99 aa):
AIINGAQEGVKSFALSGVNAMLTRKSLDPAVSPEDLDKFTFNVIPERDIVAKFDDHAKNIQEIRCTADESNLAACHDAQRSICEIMYSCGSGPRPALCD